Protein AF-A0A0J9YFZ3-F1 (afdb_monomer)

pLDDT: mean 91.56, std 6.52, range [63.0, 97.94]

InterPro domains:
  IPR005804 Fatty acid desaturase domain [PF00487] (5-150)
  IPR012171 Fatty acid desaturase [PTHR19353] (2-137)

Secondary structure (DSSP, 8-state):
-HHHHHHHHHHHHHHHHHHHHHHTT-S-S-HHHHHHHHHIIIIIIS-S-HHHHHHHHHHHHHSTT-TTT-GGG--TTT--SSGGGGGG--SHHHHHHHTTGGGHHHHHHHHGGGHHHHHHHHHHHHHHHGGG-HHHHHHHHHHHHHHHHHHHHHHHH-

Sequence (158 aa):
DLTSAIVLALCWQQFGWLTHDFCHQQPSKNRQNNDLLSSHLGNIVQGFSRDWLKEKHNTHHAATNIVGQDGDIDLAPLLAFVPDDLKKYKSLFEQIISKVIPYQHLYFTFMLPFLRFSWTIQSILFVISAPYNQYKQHVINAPAEQVVILNEIAKDLF

Solvent-accessible surface area (backbone atoms only — not comparable to full-atom values): 8945 Å² total; per-residue (Å²): 107,72,66,58,52,53,52,49,51,52,52,56,56,47,44,52,53,51,21,50,41,20,68,71,43,66,87,47,93,51,57,68,60,23,54,49,50,15,42,46,35,20,41,64,75,61,56,26,41,40,63,52,52,47,51,56,50,50,42,30,72,75,32,64,90,35,87,95,65,16,69,88,57,67,46,66,80,84,40,75,76,46,80,70,56,66,77,69,51,77,52,73,67,41,56,56,40,60,75,49,48,88,50,40,86,74,49,50,71,74,45,53,78,55,47,56,59,54,46,35,51,52,20,52,52,45,62,72,43,37,91,74,33,63,69,56,49,48,63,71,43,40,67,59,53,51,54,51,53,52,50,54,55,51,61,77,75,108

Foldseek 3Di:
DVVVVVVVVVVLVVLVVLLVCLLVVNPDPDNVVSVVSNCCSVCPVLVFHSVLCSVLVVQCVVQPPNPPRRCVQVPPPQEHPDPCSLVVQDDPVSVVNSVVRVVCVVCVVVCVVVVSVVRNVSRVVCVVCLVVDPVNVCVVCVVVVVVVVVVVVVVVVD

Structure (mmCIF, N/CA/C/O backbone):
data_AF-A0A0J9YFZ3-F1
#
_entry.id   AF-A0A0J9YFZ3-F1
#
loop_
_atom_site.group_PDB
_atom_site.id
_atom_site.type_symbol
_atom_site.label_atom_id
_atom_site.label_alt_id
_atom_site.label_comp_id
_atom_site.label_asym_id
_atom_site.label_entity_id
_atom_site.label_seq_id
_atom_site.pdbx_PDB_ins_code
_atom_site.Cartn_x
_atom_site.Cartn_y
_atom_site.Cartn_z
_atom_site.occupancy
_atom_site.B_iso_or_equiv
_atom_site.auth_seq_id
_atom_site.auth_comp_id
_atom_site.auth_asym_id
_atom_site.auth_atom_id
_atom_site.pdbx_PDB_model_num
ATOM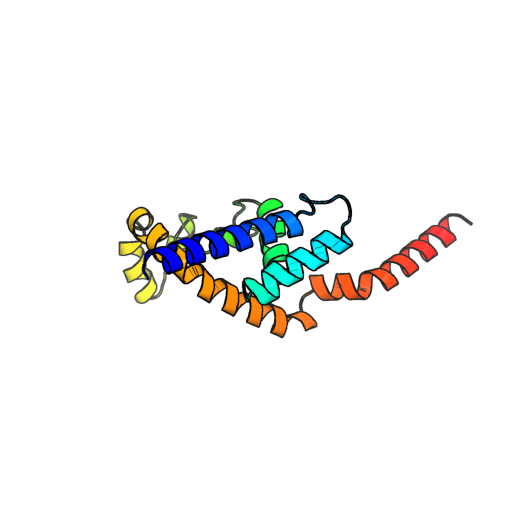 1 N N . ASP A 1 1 ? -7.022 26.995 -6.264 1.00 92.25 1 ASP A N 1
ATOM 2 C CA . ASP A 1 1 ? -8.425 27.098 -5.799 1.00 92.25 1 ASP A CA 1
ATOM 3 C C . ASP A 1 1 ? -8.915 25.692 -5.427 1.00 92.25 1 ASP A C 1
ATOM 5 O O . ASP A 1 1 ? -8.114 24.760 -5.414 1.00 92.25 1 ASP A O 1
ATOM 9 N N . LEU A 1 2 ? -10.192 25.517 -5.071 1.00 96.31 2 LEU A N 1
ATOM 10 C CA . LEU A 1 2 ? -10.742 24.189 -4.763 1.00 96.31 2 LEU A CA 1
ATOM 11 C C . LEU A 1 2 ? -10.658 23.241 -5.973 1.00 96.31 2 LEU A C 1
ATOM 13 O O . LEU A 1 2 ? -10.348 22.063 -5.815 1.00 96.31 2 LEU A O 1
ATOM 17 N N . THR A 1 3 ? -10.863 23.765 -7.181 1.00 97.38 3 THR A N 1
ATOM 18 C CA . THR A 1 3 ? -10.793 23.001 -8.431 1.00 97.38 3 THR A CA 1
ATOM 19 C C . THR A 1 3 ? -9.417 22.373 -8.625 1.00 97.38 3 THR A C 1
ATOM 21 O O . THR A 1 3 ? -9.319 21.167 -8.839 1.00 97.38 3 THR A O 1
ATOM 24 N N . SER A 1 4 ? -8.339 23.150 -8.476 1.00 97.38 4 SER A N 1
ATOM 25 C CA . SER A 1 4 ? -6.974 22.634 -8.603 1.00 97.38 4 SER A CA 1
ATOM 26 C C . SER A 1 4 ? -6.659 21.563 -7.556 1.00 97.38 4 SER A C 1
ATOM 28 O O . SER A 1 4 ? -5.974 20.591 -7.864 1.00 97.38 4 SER A O 1
ATOM 30 N N . ALA A 1 5 ? -7.179 21.708 -6.331 1.00 96.56 5 ALA A N 1
ATOM 31 C CA . ALA A 1 5 ? -6.990 20.718 -5.271 1.00 96.56 5 ALA A CA 1
ATOM 32 C C . ALA A 1 5 ? -7.701 19.392 -5.588 1.00 96.56 5 ALA A C 1
ATOM 34 O O . ALA A 1 5 ? -7.107 18.328 -5.424 1.00 96.56 5 ALA A O 1
ATOM 35 N N . ILE A 1 6 ? -8.938 19.449 -6.095 1.00 96.50 6 ILE A N 1
ATOM 36 C CA . ILE A 1 6 ? -9.699 18.260 -6.508 1.00 96.50 6 ILE A CA 1
ATOM 37 C C . ILE A 1 6 ? -8.996 17.546 -7.664 1.00 96.50 6 ILE A C 1
ATOM 39 O O . ILE A 1 6 ? -8.803 16.333 -7.608 1.00 96.50 6 ILE A O 1
ATOM 43 N N . VAL A 1 7 ? -8.570 18.290 -8.690 1.00 97.38 7 VAL A N 1
ATOM 44 C CA . VAL A 1 7 ? -7.853 17.714 -9.838 1.00 97.38 7 VAL A CA 1
ATOM 45 C C . VAL A 1 7 ? -6.564 17.038 -9.381 1.00 97.38 7 VAL A C 1
ATOM 47 O O . VAL A 1 7 ? -6.305 15.899 -9.759 1.00 97.38 7 VAL A O 1
ATOM 50 N N . LEU A 1 8 ? -5.785 17.695 -8.517 1.00 95.44 8 LEU A N 1
ATOM 51 C CA . LEU A 1 8 ? -4.560 17.111 -7.982 1.00 95.44 8 LEU A CA 1
ATOM 52 C C . LEU A 1 8 ? -4.837 15.835 -7.175 1.00 95.44 8 LEU A C 1
ATOM 54 O O . LEU A 1 8 ? -4.127 14.848 -7.354 1.00 95.44 8 LEU A O 1
ATOM 58 N N . ALA A 1 9 ? -5.875 15.827 -6.333 1.00 93.00 9 ALA A N 1
ATOM 59 C CA . ALA A 1 9 ? -6.256 14.655 -5.547 1.00 93.00 9 ALA A CA 1
ATOM 60 C C . ALA A 1 9 ? -6.630 13.457 -6.437 1.00 93.00 9 ALA A C 1
ATOM 62 O O . ALA A 1 9 ? -6.168 12.341 -6.192 1.00 93.00 9 ALA A O 1
ATOM 63 N N . LEU A 1 10 ? -7.407 13.690 -7.501 1.00 95.25 10 LEU A N 1
ATOM 64 C CA . LEU A 1 10 ? -7.756 12.653 -8.475 1.00 95.25 10 LEU A CA 1
ATOM 65 C C . LEU A 1 10 ? -6.514 12.146 -9.216 1.00 95.25 10 LEU A C 1
ATOM 67 O O . LEU A 1 10 ? -6.303 10.939 -9.290 1.00 95.25 10 LEU A O 1
ATOM 71 N N . CYS A 1 11 ? -5.644 13.038 -9.696 1.00 96.19 11 CYS A N 1
ATOM 72 C CA . CYS A 1 11 ? -4.392 12.645 -10.351 1.00 96.19 11 CYS A CA 1
ATOM 73 C C . CYS A 1 11 ? -3.511 11.781 -9.436 1.00 96.19 11 CYS A C 1
ATOM 75 O O . CYS A 1 11 ? -3.005 10.742 -9.855 1.00 96.19 11 CYS A O 1
ATOM 77 N N . TRP A 1 12 ? -3.366 12.172 -8.169 1.00 93.81 12 TRP A N 1
ATOM 78 C CA . TRP A 1 12 ? -2.571 11.440 -7.181 1.00 93.81 12 TRP A CA 1
ATOM 79 C C . TRP A 1 12 ? -3.130 10.038 -6.909 1.00 93.81 12 TRP A C 1
ATOM 81 O O . TRP A 1 12 ? -2.390 9.054 -6.832 1.00 93.81 12 TRP A O 1
ATOM 91 N N . GLN A 1 13 ? -4.456 9.934 -6.814 1.00 93.31 13 GLN A N 1
ATOM 92 C CA . GLN A 1 13 ? -5.163 8.666 -6.681 1.00 93.31 13 GLN A CA 1
ATOM 93 C C . GLN A 1 13 ? -4.943 7.767 -7.911 1.00 93.31 13 GLN A C 1
ATOM 95 O O . GLN A 1 13 ? -4.674 6.575 -7.750 1.00 93.31 13 GLN A O 1
ATOM 100 N N . GLN A 1 14 ? -4.980 8.325 -9.124 1.00 96.62 14 GLN A N 1
ATOM 101 C CA . GLN A 1 14 ? -4.718 7.586 -10.365 1.00 96.62 14 GLN A CA 1
ATOM 102 C 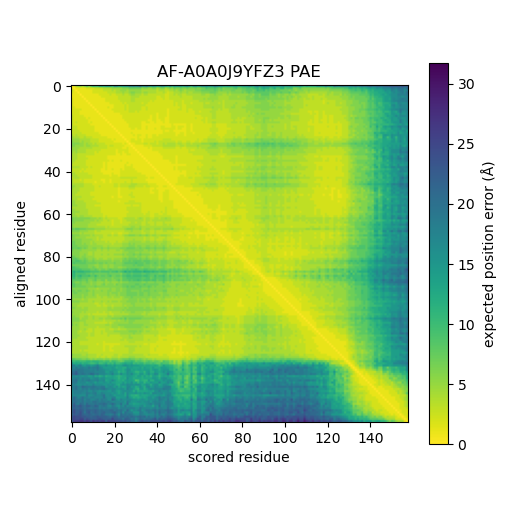C . GLN A 1 14 ? -3.263 7.115 -10.478 1.00 96.62 14 GLN A C 1
ATOM 104 O O . GLN A 1 14 ? -3.022 5.985 -10.898 1.00 96.62 14 GLN A O 1
ATOM 109 N N . PHE A 1 15 ? -2.282 7.902 -10.025 1.00 95.81 15 PHE A N 1
ATOM 110 C CA . PHE A 1 15 ? -0.884 7.454 -9.995 1.00 95.81 15 PHE A CA 1
ATOM 111 C C . PHE A 1 15 ? -0.661 6.229 -9.098 1.00 95.81 15 PHE A C 1
ATOM 113 O O . PHE A 1 15 ? 0.236 5.430 -9.370 1.00 95.81 15 PHE A O 1
ATOM 120 N N . GLY A 1 16 ? -1.488 6.032 -8.067 1.00 94.38 16 GLY A N 1
ATOM 121 C CA . GLY A 1 16 ? -1.489 4.805 -7.266 1.00 94.38 16 GLY A CA 1
ATOM 122 C C . GLY A 1 16 ? -1.879 3.569 -8.067 1.00 94.38 16 GLY A C 1
ATOM 123 O O . GLY A 1 16 ? -1.131 2.594 -8.061 1.00 94.38 16 GLY A O 1
ATOM 124 N N . TRP A 1 17 ? -2.989 3.636 -8.803 1.00 96.00 17 TRP A N 1
ATOM 125 C CA . TRP A 1 17 ? -3.413 2.548 -9.692 1.00 96.00 17 TRP A CA 1
ATOM 126 C C . TRP A 1 17 ? -2.411 2.301 -10.806 1.00 96.00 17 TRP A C 1
ATOM 128 O O . TRP A 1 17 ? -2.043 1.164 -11.066 1.00 96.00 17 TRP A O 1
ATOM 138 N N . LEU A 1 18 ? -1.871 3.366 -11.393 1.00 96.94 18 LEU A N 1
ATOM 139 C CA . LEU A 1 18 ? -0.866 3.220 -12.432 1.00 96.94 18 LEU A CA 1
ATOM 140 C C . LEU A 1 18 ? 0.406 2.537 -11.897 1.00 96.94 18 LEU A C 1
ATOM 142 O O . LEU A 1 18 ? 0.962 1.662 -12.554 1.00 96.94 18 LEU A O 1
ATOM 146 N N . THR A 1 19 ? 0.837 2.878 -10.675 1.00 97.25 19 THR A N 1
ATOM 147 C CA . THR A 1 19 ? 1.939 2.172 -9.993 1.00 97.25 19 THR A CA 1
ATOM 148 C C . THR A 1 19 ? 1.623 0.685 -9.822 1.00 97.25 19 THR A C 1
ATOM 150 O O . THR A 1 19 ? 2.484 -0.150 -10.094 1.00 97.25 19 THR A O 1
ATOM 153 N N . HIS A 1 20 ? 0.401 0.354 -9.396 1.00 96.81 20 HIS A N 1
ATOM 154 C CA . HIS A 1 20 ? -0.089 -1.019 -9.255 1.00 96.81 20 HIS A CA 1
ATOM 155 C C . HIS A 1 20 ? -0.034 -1.788 -10.584 1.00 96.81 20 HIS A C 1
ATOM 157 O O . HIS A 1 20 ? 0.581 -2.852 -10.652 1.00 96.81 20 HIS A O 1
ATOM 163 N N . ASP A 1 21 ? -0.579 -1.224 -11.658 1.00 97.62 21 ASP A N 1
ATOM 164 C CA . ASP A 1 21 ? -0.640 -1.883 -12.966 1.00 97.62 21 ASP A CA 1
ATOM 165 C C . ASP A 1 21 ? 0.768 -2.120 -13.534 1.00 97.62 21 ASP A C 1
ATOM 167 O O . ASP A 1 21 ? 1.074 -3.196 -14.059 1.00 97.62 21 ASP A O 1
ATOM 171 N N . PHE A 1 22 ? 1.673 -1.145 -13.377 1.00 97.94 22 PHE A N 1
ATOM 172 C CA . PHE A 1 22 ? 3.078 -1.315 -13.751 1.00 97.94 22 PHE A CA 1
ATOM 173 C C . PHE A 1 22 ? 3.789 -2.371 -12.896 1.00 97.94 22 PHE A C 1
ATOM 175 O O . PHE A 1 22 ? 4.560 -3.163 -13.439 1.00 97.94 22 PHE A O 1
ATOM 182 N N . CYS A 1 23 ? 3.507 -2.460 -11.591 1.00 96.50 23 CYS A N 1
ATOM 183 C CA . CYS A 1 23 ? 4.028 -3.541 -10.747 1.00 96.50 23 CYS A CA 1
ATOM 184 C C . CYS A 1 23 ? 3.600 -4.926 -11.259 1.00 96.50 23 CYS A C 1
ATOM 186 O O . CYS A 1 23 ? 4.430 -5.844 -11.263 1.00 96.50 23 CYS A O 1
ATOM 188 N N . HIS A 1 24 ? 2.366 -5.038 -11.762 1.00 96.31 24 HIS A N 1
ATOM 189 C CA . HIS A 1 24 ? 1.808 -6.232 -12.413 1.00 96.31 24 HIS A CA 1
ATOM 190 C C . HIS A 1 24 ? 2.274 -6.455 -13.851 1.00 96.31 24 HIS A C 1
ATOM 192 O O . HIS A 1 24 ? 1.922 -7.460 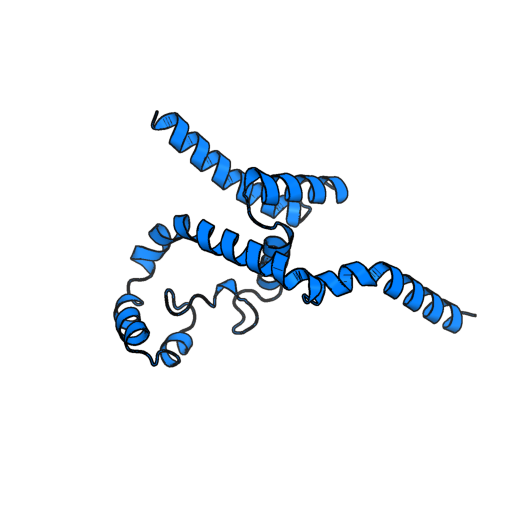-14.462 1.00 96.31 24 HIS A O 1
ATOM 198 N N . GLN A 1 25 ? 3.102 -5.559 -14.392 1.00 96.81 25 GLN A N 1
ATOM 199 C CA . GLN A 1 25 ? 3.648 -5.651 -15.748 1.00 96.81 25 GLN A CA 1
ATOM 200 C C . GLN A 1 25 ? 2.584 -5.580 -16.857 1.00 96.81 25 GLN A C 1
ATOM 202 O O . GLN A 1 25 ? 2.816 -6.064 -17.963 1.00 96.81 25 GLN A O 1
ATOM 207 N N . GLN A 1 26 ? 1.418 -4.992 -16.577 1.00 96.19 26 GLN A N 1
ATOM 208 C CA . GLN A 1 26 ? 0.280 -4.986 -17.502 1.00 96.19 26 GLN A CA 1
ATOM 209 C C . GLN A 1 26 ? 0.408 -3.972 -18.652 1.00 96.19 26 GLN A C 1
ATOM 211 O O . GLN A 1 26 ? 0.104 -4.344 -19.787 1.00 96.19 26 GLN A O 1
ATOM 216 N N . PRO A 1 27 ? 0.858 -2.717 -18.435 1.00 96.75 27 PRO A N 1
ATOM 217 C CA . PRO A 1 27 ? 0.758 -1.696 -19.481 1.00 96.75 27 PRO A CA 1
ATOM 218 C C . PRO A 1 27 ? 1.699 -1.905 -20.677 1.00 96.75 27 PRO A C 1
ATOM 220 O O . PRO A 1 27 ? 1.405 -1.443 -21.778 1.00 96.75 27 PRO A O 1
ATOM 223 N N . SER A 1 28 ? 2.841 -2.574 -20.487 1.00 96.44 28 SER A N 1
ATOM 224 C CA . SER A 1 28 ? 3.823 -2.823 -21.550 1.00 96.44 28 SER A CA 1
ATOM 225 C C . SER A 1 28 ? 4.387 -4.236 -21.496 1.00 96.44 28 SER A C 1
ATOM 227 O O . SER A 1 28 ? 4.548 -4.820 -20.429 1.00 96.44 28 SER A O 1
ATOM 229 N N . LYS A 1 29 ? 4.785 -4.761 -22.661 1.00 96.38 29 LYS A N 1
ATOM 230 C CA . LYS A 1 29 ? 5.526 -6.029 -22.774 1.00 96.38 29 LYS A CA 1
ATOM 231 C C . LYS A 1 29 ? 6.974 -5.914 -22.281 1.00 96.38 29 LYS A C 1
ATOM 233 O O . LYS A 1 29 ? 7.593 -6.928 -21.968 1.00 96.38 29 LYS A O 1
ATOM 238 N N . ASN A 1 30 ? 7.534 -4.701 -22.232 1.00 97.38 30 ASN A N 1
ATOM 239 C CA . ASN A 1 30 ? 8.892 -4.483 -21.738 1.00 97.38 30 ASN A CA 1
ATOM 240 C C . ASN A 1 30 ? 8.887 -4.346 -20.209 1.00 97.38 30 ASN A C 1
ATOM 242 O O . ASN A 1 30 ? 8.498 -3.311 -19.666 1.00 97.38 30 ASN A O 1
ATOM 246 N N . ARG A 1 31 ? 9.393 -5.381 -19.532 1.00 95.19 31 ARG A N 1
ATOM 247 C CA . ARG A 1 31 ? 9.454 -5.445 -18.067 1.00 95.19 31 ARG A CA 1
ATOM 248 C C . ARG A 1 31 ? 10.323 -4.358 -17.441 1.00 95.19 31 ARG A C 1
ATOM 250 O O . ARG A 1 31 ? 9.944 -3.791 -16.426 1.00 95.19 31 ARG A O 1
ATOM 257 N N . GLN A 1 32 ? 11.453 -4.019 -18.063 1.00 95.81 32 GLN A N 1
ATOM 258 C CA . GLN A 1 32 ? 12.351 -2.986 -17.538 1.00 95.81 32 GLN A CA 1
ATOM 259 C C . GLN A 1 32 ? 11.669 -1.617 -17.526 1.00 95.81 32 GLN A C 1
ATOM 261 O O . GLN A 1 32 ? 11.789 -0.881 -16.550 1.00 95.81 32 GLN A O 1
ATOM 266 N N . ASN A 1 33 ? 10.901 -1.298 -18.572 1.00 97.50 33 ASN A N 1
ATOM 267 C CA . ASN A 1 33 ? 10.141 -0.048 -18.620 1.00 97.50 33 ASN A CA 1
ATOM 268 C C . ASN A 1 33 ? 9.053 -0.008 -17.548 1.00 97.50 33 ASN A C 1
ATOM 270 O O . ASN A 1 33 ? 8.881 1.020 -16.897 1.00 97.50 33 ASN A O 1
ATOM 274 N N . ASN A 1 34 ? 8.344 -1.119 -17.340 1.00 97.69 34 ASN A N 1
ATOM 275 C CA . ASN A 1 34 ? 7.343 -1.207 -16.282 1.00 97.69 34 ASN A CA 1
ATOM 276 C C . ASN A 1 34 ? 7.978 -1.035 -14.898 1.00 97.69 34 ASN A C 1
ATOM 278 O O . ASN A 1 34 ? 7.502 -0.221 -14.116 1.00 97.69 34 ASN A O 1
ATOM 282 N N . ASP A 1 35 ? 9.082 -1.734 -14.620 1.00 96.12 35 ASP A N 1
ATOM 283 C CA . ASP A 1 35 ? 9.782 -1.654 -13.335 1.00 96.12 35 ASP A CA 1
ATOM 284 C C . ASP A 1 35 ? 10.354 -0.250 -13.074 1.00 96.12 35 ASP A C 1
ATOM 286 O O . ASP A 1 35 ? 10.354 0.224 -11.927 1.00 96.12 35 ASP A O 1
ATOM 290 N N . LEU A 1 36 ? 10.820 0.427 -14.131 1.00 97.38 36 LEU A N 1
ATOM 291 C CA . LEU A 1 36 ? 11.268 1.814 -14.084 1.00 97.38 36 LEU A CA 1
ATOM 292 C C . LEU A 1 36 ? 10.096 2.737 -13.747 1.00 97.38 36 LEU A C 1
ATOM 294 O O . LEU A 1 36 ? 10.186 3.505 -12.790 1.00 97.38 36 LEU A O 1
ATOM 298 N N . LEU A 1 37 ? 8.989 2.648 -14.486 1.00 97.75 37 LEU A N 1
ATOM 299 C CA . LEU A 1 37 ? 7.825 3.515 -14.301 1.00 97.75 37 LEU A CA 1
ATOM 300 C C . LEU A 1 37 ? 7.135 3.274 -12.957 1.00 97.75 37 LEU A C 1
ATOM 302 O O . LEU A 1 37 ? 6.823 4.244 -12.271 1.00 97.75 37 LEU A O 1
ATOM 306 N N . SER A 1 38 ? 6.991 2.024 -12.510 1.00 97.25 38 SER A N 1
ATOM 307 C CA . SER A 1 38 ? 6.487 1.731 -11.164 1.00 97.25 38 SER A CA 1
ATOM 308 C C . SER A 1 38 ? 7.414 2.285 -10.085 1.00 97.25 38 SER A C 1
ATOM 310 O O . SER A 1 38 ? 6.938 2.771 -9.066 1.00 97.25 38 SER A O 1
ATOM 312 N N . SER A 1 39 ? 8.739 2.236 -10.282 1.00 96.38 39 SER A N 1
ATOM 313 C CA . SER A 1 39 ? 9.690 2.836 -9.337 1.00 96.38 39 SER A CA 1
ATOM 314 C C . SER A 1 39 ? 9.536 4.357 -9.278 1.00 96.38 39 SER A C 1
ATOM 316 O O . SER A 1 39 ? 9.479 4.920 -8.191 1.00 96.38 39 SER A O 1
ATOM 318 N N . HIS A 1 40 ? 9.410 5.030 -10.424 1.00 97.50 40 HIS A N 1
ATOM 319 C CA . HIS A 1 40 ? 9.226 6.483 -10.468 1.00 97.50 40 HIS A CA 1
ATOM 320 C C . HIS A 1 40 ? 7.892 6.903 -9.839 1.00 97.50 40 HIS A C 1
ATOM 322 O O . HIS A 1 40 ? 7.863 7.768 -8.964 1.00 97.50 40 HIS A O 1
ATOM 328 N N . LEU A 1 41 ? 6.789 6.269 -10.243 1.00 97.12 41 LEU A N 1
ATOM 329 C CA . LEU A 1 41 ? 5.457 6.599 -9.743 1.00 97.12 41 LEU A CA 1
ATOM 330 C C . LEU A 1 41 ? 5.283 6.214 -8.267 1.00 97.12 41 LEU A C 1
ATOM 332 O O . LEU A 1 41 ? 4.758 7.010 -7.499 1.00 97.12 41 LEU A O 1
ATOM 336 N N . GLY A 1 42 ? 5.775 5.049 -7.843 1.00 95.50 42 GLY A N 1
ATOM 337 C CA . GLY A 1 42 ? 5.693 4.591 -6.455 1.00 95.50 42 GLY A CA 1
ATOM 338 C C . GLY A 1 42 ? 6.614 5.368 -5.513 1.00 95.50 42 GLY A C 1
ATOM 339 O O . GLY A 1 42 ? 6.158 5.979 -4.547 1.00 95.50 42 GLY A O 1
ATOM 340 N N . ASN A 1 43 ? 7.914 5.393 -5.815 1.00 95.44 43 ASN A N 1
ATOM 341 C CA . ASN A 1 43 ? 8.910 5.938 -4.892 1.00 95.44 43 ASN A CA 1
ATOM 342 C C . ASN A 1 43 ? 8.915 7.468 -4.877 1.00 95.44 43 ASN A C 1
ATOM 344 O O . ASN A 1 43 ? 9.005 8.060 -3.806 1.00 95.44 43 ASN A O 1
ATOM 348 N N . ILE A 1 44 ? 8.835 8.113 -6.047 1.00 94.06 44 ILE A N 1
ATOM 349 C CA . ILE A 1 44 ? 9.001 9.571 -6.159 1.00 94.06 44 ILE A CA 1
ATOM 350 C C . ILE A 1 44 ? 7.645 10.267 -6.079 1.00 94.06 44 ILE A C 1
ATOM 352 O O . ILE A 1 44 ? 7.443 11.118 -5.219 1.00 94.06 44 ILE A O 1
ATOM 356 N N . VAL A 1 45 ? 6.705 9.900 -6.955 1.00 95.00 45 VAL A N 1
ATOM 357 C CA . VAL A 1 45 ? 5.398 10.576 -7.017 1.00 95.00 45 VAL A CA 1
ATOM 358 C C . VAL A 1 45 ? 4.539 10.203 -5.808 1.00 95.00 45 VAL A C 1
ATOM 360 O O . VAL A 1 45 ? 3.957 11.067 -5.159 1.00 95.00 45 VAL A O 1
ATOM 363 N N . GLN A 1 46 ? 4.498 8.919 -5.458 1.00 94.31 46 GLN A N 1
ATOM 364 C CA . GLN A 1 46 ? 3.688 8.402 -4.363 1.00 94.31 46 GLN A CA 1
ATOM 365 C C . GLN A 1 46 ? 4.437 8.258 -3.030 1.00 94.31 46 GLN A C 1
ATOM 367 O O . GLN A 1 46 ? 3.804 7.923 -2.034 1.00 94.31 46 GLN A O 1
ATOM 372 N N . GLY A 1 47 ? 5.740 8.527 -2.944 1.00 92.44 47 GLY A N 1
ATOM 373 C CA . GLY A 1 47 ? 6.457 8.577 -1.661 1.00 92.44 47 GLY A CA 1
ATOM 374 C C . GLY A 1 47 ? 6.329 7.326 -0.774 1.00 92.44 47 GLY A C 1
ATOM 375 O O . GLY A 1 47 ? 6.388 7.442 0.452 1.00 92.44 47 GLY A O 1
ATOM 376 N N . PHE A 1 48 ? 6.111 6.149 -1.362 1.00 94.12 48 PHE A N 1
ATOM 377 C CA . PHE A 1 48 ? 6.155 4.857 -0.676 1.00 94.12 48 PHE A CA 1
ATOM 378 C C . PHE A 1 48 ? 7.106 3.919 -1.423 1.00 94.12 48 PHE A C 1
ATOM 380 O O . PHE A 1 48 ? 7.359 4.088 -2.611 1.00 94.12 48 PHE A O 1
ATOM 387 N N . SER A 1 49 ? 7.639 2.906 -0.747 1.00 94.81 49 SER A N 1
ATOM 388 C CA . SER A 1 49 ? 8.507 1.920 -1.385 1.00 94.81 49 SER A CA 1
ATOM 389 C C . SER A 1 49 ? 7.680 1.045 -2.325 1.00 94.81 49 SER A C 1
ATOM 391 O O . SER A 1 49 ? 6.815 0.282 -1.890 1.00 94.81 49 SER A O 1
ATOM 393 N N . ARG A 1 50 ? 7.958 1.143 -3.627 1.00 94.38 50 ARG A N 1
ATOM 394 C CA . ARG A 1 50 ? 7.353 0.301 -4.663 1.00 94.38 50 ARG A CA 1
ATOM 395 C C . ARG A 1 50 ? 7.558 -1.180 -4.371 1.00 94.38 50 ARG A C 1
ATOM 397 O O . ARG A 1 50 ? 6.652 -1.968 -4.620 1.00 94.38 50 ARG A O 1
ATOM 404 N N . ASP A 1 51 ? 8.727 -1.558 -3.860 1.00 92.50 51 ASP A N 1
ATOM 405 C CA . ASP A 1 51 ? 9.044 -2.957 -3.568 1.00 92.50 51 ASP A CA 1
ATOM 406 C C . ASP A 1 51 ? 8.225 -3.481 -2.393 1.00 92.50 51 ASP A C 1
ATOM 408 O O . ASP A 1 51 ? 7.635 -4.549 -2.511 1.00 92.50 51 ASP A O 1
ATOM 412 N N . TRP A 1 52 ? 8.106 -2.694 -1.317 1.00 93.56 52 TRP A N 1
ATOM 413 C CA . TRP A 1 52 ? 7.230 -3.025 -0.191 1.00 93.56 52 TRP A CA 1
ATOM 414 C C . TRP A 1 52 ? 5.787 -3.220 -0.663 1.00 93.56 52 TRP A C 1
ATOM 416 O O . TRP A 1 52 ? 5.166 -4.234 -0.349 1.00 93.56 52 TRP A O 1
ATOM 426 N N . LEU A 1 53 ? 5.268 -2.272 -1.458 1.00 94.75 53 LEU A N 1
ATOM 427 C CA . LEU A 1 53 ? 3.903 -2.354 -1.968 1.00 94.75 53 LEU A CA 1
ATOM 428 C C . LEU A 1 53 ? 3.721 -3.603 -2.835 1.00 94.75 53 LEU A C 1
ATOM 430 O O . LEU A 1 53 ? 2.741 -4.319 -2.659 1.00 94.75 53 LEU A O 1
ATOM 434 N N . LYS A 1 54 ? 4.657 -3.871 -3.755 1.00 94.00 54 LYS A N 1
ATOM 435 C CA . LYS A 1 54 ? 4.614 -5.031 -4.653 1.00 94.00 54 LYS A CA 1
ATOM 436 C C . LYS A 1 54 ? 4.670 -6.346 -3.879 1.00 94.00 54 LYS A C 1
ATOM 438 O O . LYS A 1 54 ? 3.919 -7.255 -4.207 1.00 94.00 54 LYS A O 1
ATOM 443 N N . GLU A 1 55 ? 5.514 -6.443 -2.855 1.00 90.88 55 GLU A N 1
ATOM 444 C CA . GLU A 1 55 ? 5.640 -7.636 -2.010 1.00 90.88 55 GLU A CA 1
ATOM 445 C C . GLU A 1 55 ? 4.344 -7.913 -1.242 1.00 90.88 55 GLU A C 1
ATOM 447 O O . GLU A 1 55 ? 3.734 -8.959 -1.451 1.00 90.88 55 GLU A O 1
ATOM 452 N N . LYS A 1 56 ? 3.848 -6.939 -0.462 1.00 91.62 56 LYS A N 1
ATOM 453 C CA . LYS A 1 56 ? 2.554 -7.038 0.243 1.00 91.62 56 LYS A CA 1
ATOM 454 C C . LYS A 1 56 ? 1.423 -7.419 -0.715 1.00 91.62 56 LYS A C 1
ATOM 456 O O . LYS A 1 56 ? 0.600 -8.276 -0.413 1.00 91.62 56 LYS A O 1
ATOM 461 N N . HIS A 1 57 ? 1.370 -6.760 -1.869 1.00 94.56 57 HIS A N 1
ATOM 462 C CA . HIS A 1 57 ? 0.252 -6.892 -2.787 1.00 94.56 57 HIS A CA 1
ATOM 463 C C . HIS A 1 57 ? 0.272 -8.228 -3.536 1.00 94.56 57 HIS A C 1
ATOM 465 O O . HIS A 1 57 ? -0.777 -8.827 -3.754 1.00 94.56 57 HIS A O 1
ATOM 471 N N . ASN A 1 58 ? 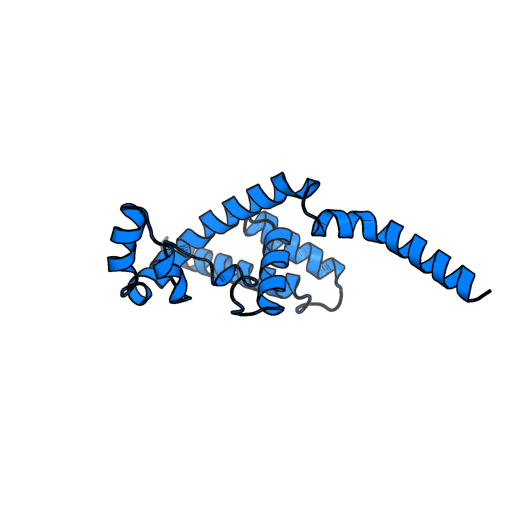1.458 -8.737 -3.876 1.00 93.88 58 ASN A N 1
ATOM 472 C CA . ASN A 1 58 ? 1.601 -10.079 -4.428 1.00 93.88 58 ASN A CA 1
ATOM 473 C C . ASN A 1 58 ? 1.210 -11.150 -3.404 1.00 93.88 58 ASN A C 1
ATOM 475 O O . ASN A 1 58 ? 0.541 -12.108 -3.780 1.00 93.88 58 ASN A O 1
ATOM 479 N N . THR A 1 59 ? 1.572 -10.980 -2.127 1.00 92.88 59 THR A N 1
ATOM 480 C CA . THR A 1 59 ? 1.126 -11.880 -1.050 1.00 92.88 59 THR A CA 1
ATOM 481 C C . THR A 1 59 ? -0.396 -11.888 -0.935 1.00 92.88 59 THR A C 1
ATOM 483 O O . THR A 1 59 ? -0.995 -12.961 -0.913 1.00 92.88 59 THR A O 1
ATOM 486 N N . HIS A 1 60 ? -1.031 -10.712 -0.963 1.00 95.69 60 HIS A N 1
ATOM 487 C CA . HIS A 1 60 ? -2.489 -10.600 -0.979 1.00 95.69 60 HIS A CA 1
ATOM 488 C C . HIS A 1 60 ? -3.110 -11.344 -2.170 1.00 95.69 60 HIS A C 1
ATOM 490 O O . HIS A 1 60 ? -4.048 -12.107 -1.981 1.00 95.69 60 HIS A O 1
ATOM 496 N N . HIS A 1 61 ? -2.586 -11.201 -3.391 1.00 95.56 61 HIS A N 1
ATOM 497 C CA . HIS A 1 61 ? -3.106 -11.943 -4.555 1.00 95.56 61 HIS A CA 1
ATOM 498 C C . HIS A 1 61 ? -2.847 -13.450 -4.496 1.00 95.56 61 HIS A C 1
ATOM 500 O O . HIS A 1 61 ? -3.634 -14.228 -5.028 1.00 95.56 61 HIS A O 1
ATOM 506 N N . ALA A 1 62 ? -1.754 -13.878 -3.865 1.00 95.94 62 ALA A N 1
ATOM 507 C CA . ALA A 1 62 ? -1.438 -15.293 -3.708 1.00 95.94 62 ALA A CA 1
ATOM 508 C C . ALA A 1 62 ? -2.321 -15.980 -2.651 1.00 95.94 62 ALA A C 1
ATOM 510 O O . ALA A 1 62 ? -2.617 -17.167 -2.784 1.00 95.94 62 ALA A O 1
ATOM 511 N N . ALA A 1 63 ? -2.737 -15.246 -1.615 1.00 95.69 63 ALA A N 1
ATOM 512 C CA . ALA A 1 63 ? -3.429 -15.783 -0.446 1.00 95.69 63 ALA A CA 1
ATOM 513 C C . ALA A 1 63 ? -4.614 -14.908 0.001 1.00 95.69 63 ALA A C 1
ATOM 515 O O . ALA A 1 63 ? -4.810 -14.681 1.190 1.00 95.69 63 ALA A O 1
ATOM 516 N N . THR A 1 64 ? -5.412 -14.407 -0.943 1.00 96.00 64 THR A N 1
ATOM 517 C CA . THR A 1 64 ? -6.459 -13.401 -0.688 1.00 96.00 64 THR A CA 1
ATOM 518 C C . THR A 1 64 ? -7.441 -13.829 0.399 1.00 96.00 64 THR A C 1
ATOM 520 O O . THR A 1 64 ? -8.086 -14.872 0.284 1.00 96.00 64 THR A O 1
ATOM 523 N N . ASN A 1 65 ? -7.608 -12.988 1.423 1.00 95.00 65 ASN A N 1
ATOM 524 C CA . ASN A 1 65 ? -8.492 -13.217 2.568 1.00 95.00 65 ASN A CA 1
ATOM 525 C C . ASN A 1 65 ? -8.205 -14.523 3.339 1.00 95.00 65 ASN A C 1
ATOM 527 O O . ASN A 1 65 ? -9.099 -15.072 3.990 1.00 95.00 65 ASN A O 1
ATOM 531 N N . ILE A 1 66 ? -6.972 -15.037 3.282 1.00 95.62 66 ILE A N 1
ATOM 532 C CA . ILE A 1 66 ? -6.549 -16.189 4.081 1.00 95.62 66 ILE A CA 1
ATOM 533 C C . ILE A 1 66 ? -5.951 -15.695 5.400 1.00 95.62 66 ILE A C 1
ATOM 535 O O . ILE A 1 66 ? -4.908 -15.039 5.432 1.00 95.62 66 ILE A O 1
ATOM 539 N N . VAL A 1 67 ? -6.603 -16.056 6.507 1.00 94.50 67 VAL A N 1
ATOM 540 C CA . VAL A 1 67 ? -6.183 -15.686 7.867 1.00 94.50 67 VAL A CA 1
ATOM 541 C C . VAL A 1 67 ? -4.753 -16.155 8.144 1.00 94.50 67 VAL A C 1
ATOM 543 O O . VAL A 1 67 ? -4.424 -17.327 7.955 1.00 94.50 67 VAL A O 1
ATOM 546 N N . GLY A 1 68 ? -3.909 -15.235 8.620 1.00 92.00 68 GLY A N 1
ATOM 547 C CA . GLY A 1 68 ? -2.504 -15.495 8.944 1.00 92.00 68 GLY A CA 1
ATOM 548 C C . GLY A 1 68 ? -1.553 -15.517 7.743 1.00 92.00 68 GLY A C 1
ATOM 549 O O . GLY A 1 68 ? -0.362 -15.752 7.934 1.00 92.00 68 GLY A O 1
ATOM 550 N N . GLN A 1 69 ? -2.053 -15.281 6.526 1.00 92.81 69 GLN A N 1
ATOM 551 C CA . GLN A 1 69 ? -1.232 -15.144 5.317 1.00 92.81 69 GLN A CA 1
ATOM 552 C C . GLN A 1 69 ? -1.434 -13.782 4.652 1.00 92.81 69 GLN A C 1
ATOM 554 O O . GLN A 1 69 ? -0.469 -13.160 4.211 1.00 92.81 69 GLN A O 1
ATOM 559 N N . ASP A 1 70 ? -2.676 -13.304 4.611 1.00 95.12 70 ASP A N 1
ATOM 560 C CA . ASP A 1 70 ? -3.022 -12.003 4.057 1.00 95.12 70 ASP A CA 1
ATOM 561 C C . ASP A 1 70 ? -3.005 -10.915 5.131 1.00 95.12 70 ASP A C 1
ATOM 563 O O . ASP A 1 70 ? -3.930 -10.789 5.932 1.00 95.12 70 ASP A O 1
ATOM 567 N N . GLY A 1 71 ? -1.960 -10.090 5.123 1.00 92.25 71 GLY A N 1
ATOM 568 C CA . GLY A 1 71 ? -1.861 -8.953 6.037 1.00 92.25 71 GLY A CA 1
ATOM 569 C C . GLY A 1 71 ? -2.914 -7.863 5.795 1.00 92.25 71 GLY A C 1
ATOM 570 O O . GLY A 1 71 ? -3.098 -7.013 6.662 1.00 92.25 71 GLY A O 1
ATOM 571 N N . ASP A 1 72 ? -3.624 -7.865 4.658 1.00 93.25 72 ASP A N 1
ATOM 572 C CA . ASP A 1 72 ? -4.610 -6.820 4.345 1.00 93.25 72 ASP A CA 1
ATOM 573 C C . ASP A 1 72 ? -5.904 -6.951 5.166 1.00 93.25 72 ASP A C 1
ATOM 575 O O . ASP A 1 72 ? -6.639 -5.969 5.299 1.00 93.25 72 ASP A O 1
ATOM 579 N N . ILE A 1 73 ? -6.151 -8.115 5.778 1.00 94.38 73 ILE A N 1
ATOM 580 C CA . ILE A 1 73 ? -7.260 -8.331 6.723 1.00 94.38 73 ILE A CA 1
ATOM 581 C C . ILE A 1 73 ? -6.840 -8.192 8.198 1.00 94.38 73 ILE A C 1
ATOM 583 O O . ILE A 1 73 ? -7.707 -8.112 9.070 1.00 94.38 73 ILE A O 1
ATOM 587 N N . ASP A 1 74 ? -5.539 -8.063 8.481 1.00 92.50 74 ASP A N 1
ATOM 588 C CA . ASP A 1 74 ? -4.972 -7.933 9.831 1.00 92.50 74 ASP A CA 1
ATOM 589 C C . ASP A 1 74 ? -4.878 -6.455 10.268 1.00 92.50 74 ASP A C 1
ATOM 591 O O . ASP A 1 74 ? -3.803 -5.890 10.475 1.00 92.50 74 ASP A O 1
ATOM 595 N N . LEU A 1 75 ? -6.035 -5.798 10.412 1.00 91.56 75 LEU A N 1
ATOM 596 C CA . LEU A 1 75 ? -6.140 -4.360 10.733 1.00 91.56 75 LEU A CA 1
ATOM 597 C C . LEU A 1 75 ? -6.635 -4.064 12.163 1.00 91.56 75 LEU A C 1
ATOM 599 O O . LEU A 1 75 ? -6.954 -2.918 12.513 1.00 91.56 75 LEU A O 1
ATOM 603 N N . ALA A 1 76 ? -6.655 -5.090 13.013 1.00 91.62 76 ALA A N 1
ATOM 604 C CA . ALA A 1 76 ? -6.947 -4.962 14.432 1.00 91.62 76 ALA A CA 1
ATOM 605 C C . ALA A 1 76 ? -5.884 -4.095 15.152 1.00 91.62 76 ALA A C 1
ATOM 607 O O . ALA A 1 76 ? -4.706 -4.133 14.799 1.00 91.62 76 ALA A O 1
ATOM 608 N N . PRO A 1 77 ? -6.262 -3.314 16.181 1.00 91.69 77 PRO A N 1
ATOM 609 C CA . PRO A 1 77 ? -7.590 -3.254 16.783 1.00 91.69 77 PRO A CA 1
ATOM 610 C C . PRO A 1 77 ? -8.552 -2.253 16.119 1.00 91.69 77 PRO A C 1
ATOM 612 O O . PRO A 1 77 ? -9.707 -2.182 16.524 1.00 91.69 77 PRO A O 1
ATOM 615 N N . LEU A 1 78 ? -8.105 -1.453 15.143 1.00 90.25 78 LEU A N 1
ATOM 616 C CA . LEU A 1 78 ? -8.893 -0.343 14.578 1.00 90.25 78 LEU A CA 1
ATOM 617 C C . LEU A 1 78 ? -10.034 -0.807 13.661 1.00 90.25 78 LEU A C 1
ATOM 619 O O . LEU A 1 78 ? -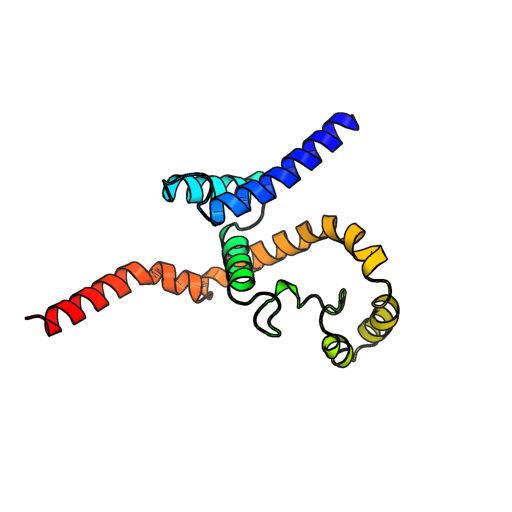11.080 -0.155 13.588 1.00 90.25 78 LEU A O 1
ATOM 623 N N . LEU A 1 79 ? -9.827 -1.922 12.968 1.00 93.06 79 LEU A N 1
ATOM 624 C CA . LEU A 1 79 ? -10.805 -2.600 12.124 1.00 93.06 79 LEU A CA 1
ATOM 625 C C . LEU A 1 79 ? -10.765 -4.094 12.441 1.00 93.06 79 LEU A C 1
ATOM 627 O O . LEU A 1 79 ? -9.713 -4.623 12.789 1.00 93.06 79 LEU A O 1
ATOM 631 N N . ALA A 1 80 ? -11.900 -4.773 12.315 1.00 94.75 80 ALA A N 1
ATOM 632 C CA . ALA A 1 80 ? -11.978 -6.215 12.519 1.00 94.75 80 ALA A CA 1
ATOM 633 C C . ALA A 1 80 ? -12.699 -6.848 11.329 1.00 94.75 80 ALA A C 1
ATOM 635 O O . ALA A 1 80 ? -13.922 -6.733 11.201 1.00 94.75 80 ALA A O 1
ATOM 636 N N . PHE A 1 81 ? -11.924 -7.496 10.459 1.00 93.69 81 PHE A N 1
ATOM 637 C CA . PHE A 1 81 ? -12.436 -8.257 9.317 1.00 93.69 81 PHE A CA 1
ATOM 638 C C . PHE A 1 81 ? -12.685 -9.721 9.683 1.00 93.69 81 PHE A C 1
ATOM 640 O O . PHE A 1 81 ? -13.568 -10.355 9.106 1.00 93.69 81 PHE A O 1
ATOM 647 N N . VAL A 1 82 ? -11.965 -10.238 10.684 1.00 93.75 82 VAL A N 1
ATOM 648 C CA . VAL A 1 82 ? -12.127 -11.596 11.197 1.00 93.75 82 VAL A CA 1
ATOM 649 C C . VAL A 1 82 ? -12.790 -11.535 12.580 1.00 93.75 82 VAL A C 1
ATOM 651 O O . VAL A 1 82 ? -12.275 -10.871 13.479 1.00 93.75 82 VAL A O 1
ATOM 654 N N . PRO A 1 83 ? -13.911 -12.244 12.820 1.00 90.25 83 PRO A N 1
ATOM 655 C CA . PRO A 1 83 ? -14.575 -12.242 14.129 1.00 90.25 83 PRO A CA 1
ATOM 656 C C . PRO A 1 83 ? -13.662 -12.661 15.290 1.00 90.25 83 PRO A C 1
ATOM 658 O O . PRO A 1 83 ? -13.813 -12.179 16.414 1.00 90.25 83 PRO A O 1
ATOM 661 N N . ASP A 1 84 ? -12.694 -13.538 15.018 1.00 91.44 84 ASP A N 1
ATOM 662 C CA . ASP A 1 84 ? -11.723 -14.004 16.006 1.00 91.44 84 ASP A CA 1
ATOM 663 C C . ASP A 1 84 ? -10.746 -12.915 16.472 1.00 91.44 84 ASP A C 1
ATOM 665 O O . ASP A 1 84 ? -10.180 -13.050 17.559 1.00 91.44 84 ASP A O 1
ATOM 669 N N . ASP A 1 85 ? -10.587 -11.807 15.740 1.00 91.56 85 ASP A N 1
ATOM 670 C CA . ASP A 1 85 ? -9.755 -10.684 16.186 1.00 91.56 85 ASP A CA 1
ATOM 671 C C . ASP A 1 85 ? -10.291 -10.054 17.469 1.00 91.56 85 ASP A C 1
ATOM 673 O O . ASP A 1 85 ? -9.519 -9.714 18.365 1.00 91.56 85 ASP A O 1
ATOM 677 N N . LEU A 1 86 ? -11.618 -10.007 17.625 1.00 91.38 86 LEU A N 1
ATOM 678 C CA . LEU A 1 86 ? -12.265 -9.468 18.823 1.00 91.38 86 LEU A CA 1
ATOM 679 C C . LEU A 1 86 ? -11.964 -10.297 20.075 1.00 91.38 86 LEU A C 1
ATOM 681 O O . LEU A 1 86 ? -11.970 -9.766 21.183 1.00 91.38 86 LEU A O 1
ATOM 685 N N . LYS A 1 87 ? -11.650 -11.590 19.919 1.00 90.75 87 LYS A N 1
ATOM 686 C CA . LYS A 1 87 ? -11.252 -12.460 21.038 1.00 90.75 87 LYS A CA 1
ATOM 687 C C . LYS A 1 87 ? -9.849 -12.128 21.555 1.00 90.75 87 LYS A C 1
ATOM 689 O O . LYS A 1 87 ? -9.515 -12.492 22.682 1.00 90.75 87 LYS A O 1
ATOM 694 N N . LYS A 1 88 ? -9.018 -11.455 20.748 1.00 87.12 88 LYS A N 1
ATOM 695 C CA . LYS A 1 88 ? -7.645 -11.063 21.108 1.00 87.12 88 LYS A CA 1
ATOM 696 C C . LYS A 1 88 ? -7.608 -9.798 21.972 1.00 87.12 88 LYS A C 1
ATOM 698 O O . LYS A 1 88 ? -6.580 -9.533 22.590 1.00 87.12 88 LYS A O 1
ATOM 703 N N . TYR A 1 89 ? -8.709 -9.049 22.041 1.00 91.50 89 TYR A N 1
ATOM 704 C CA . TYR A 1 89 ? -8.787 -7.754 22.712 1.00 91.50 89 TYR A CA 1
ATOM 705 C C . TYR A 1 89 ? -8.756 -7.945 24.230 1.00 91.50 89 TYR A C 1
ATOM 707 O O . TYR A 1 89 ? -9.684 -8.499 24.819 1.00 91.50 89 TYR A O 1
ATOM 715 N N . LYS A 1 90 ? -7.681 -7.494 24.880 1.00 91.50 90 LYS A N 1
ATOM 716 C CA . LYS A 1 90 ? -7.452 -7.697 26.322 1.00 91.50 90 LYS A CA 1
ATOM 717 C C . LYS A 1 90 ? -7.290 -6.384 27.072 1.00 91.50 90 LYS A C 1
ATOM 719 O O . LYS A 1 90 ? -7.767 -6.262 28.199 1.00 91.50 90 LYS A O 1
ATOM 724 N N . SER A 1 91 ? -6.639 -5.402 26.461 1.00 94.31 91 SER A N 1
ATOM 725 C CA . SER A 1 91 ? -6.386 -4.095 27.060 1.00 94.31 91 SER A CA 1
ATOM 726 C C . SER A 1 91 ? -7.655 -3.242 27.153 1.00 94.31 91 SER A C 1
ATOM 728 O O . SER A 1 91 ? -8.607 -3.414 26.390 1.00 94.31 91 SER A O 1
ATOM 730 N N . LEU A 1 92 ? -7.657 -2.271 28.072 1.00 94.00 92 LEU A N 1
ATOM 731 C CA . LEU A 1 92 ? -8.765 -1.322 28.228 1.00 94.00 92 LEU A CA 1
ATOM 732 C C . LEU A 1 92 ? -9.064 -0.569 26.921 1.00 94.00 92 LEU A C 1
ATOM 734 O O . LEU A 1 92 ? -10.225 -0.374 26.572 1.00 94.00 92 LEU A O 1
ATOM 738 N N . PHE A 1 93 ? -8.018 -0.177 26.190 1.00 93.44 93 PHE A N 1
ATOM 739 C CA . PHE A 1 93 ? -8.150 0.498 24.902 1.00 93.44 93 PHE A CA 1
ATOM 740 C C . PHE A 1 93 ? -8.870 -0.382 23.875 1.00 93.44 93 PHE A C 1
ATOM 742 O O . PHE A 1 93 ? -9.850 0.053 23.276 1.00 93.44 93 PHE A O 1
ATOM 749 N N . GLU A 1 94 ? -8.449 -1.637 23.721 1.00 93.62 94 GLU A N 1
ATOM 750 C CA . GLU A 1 94 ? -9.081 -2.581 22.793 1.00 93.62 94 GLU A CA 1
ATOM 751 C C . GLU A 1 94 ? -10.543 -2.851 23.174 1.00 93.62 94 GLU A C 1
ATOM 753 O O . GLU A 1 94 ? -11.419 -2.856 22.312 1.00 93.62 94 GLU A O 1
ATOM 758 N N . GLN A 1 95 ? -10.847 -2.988 24.467 1.00 92.06 95 GLN A N 1
ATOM 759 C CA . GLN A 1 95 ? -12.226 -3.148 24.937 1.00 92.06 95 GLN A CA 1
ATOM 760 C C . GLN A 1 95 ? -13.100 -1.930 24.604 1.00 92.06 95 GLN A C 1
ATOM 762 O O . GLN A 1 95 ? -14.262 -2.097 24.233 1.00 92.06 95 GLN A O 1
ATOM 767 N N . ILE A 1 96 ? -12.565 -0.709 24.691 1.00 93.94 96 ILE A N 1
ATOM 768 C CA . ILE A 1 96 ? -13.277 0.502 24.257 1.00 93.94 96 ILE A CA 1
ATOM 769 C C . ILE A 1 96 ? -13.510 0.462 22.743 1.00 93.94 96 ILE A C 1
ATOM 771 O O . ILE A 1 96 ? -14.640 0.660 22.299 1.00 93.94 96 ILE A O 1
ATOM 775 N N . ILE A 1 97 ? -12.475 0.147 21.960 1.00 93.19 97 ILE A N 1
ATOM 776 C CA . ILE A 1 97 ? -12.570 0.066 20.499 1.00 93.19 97 ILE A CA 1
ATOM 777 C C . ILE A 1 97 ? -13.556 -1.020 20.051 1.00 93.19 97 ILE A C 1
ATOM 779 O O . ILE A 1 97 ? -14.308 -0.792 19.108 1.00 93.19 97 ILE A O 1
ATOM 783 N N . SER A 1 98 ? -13.660 -2.151 20.757 1.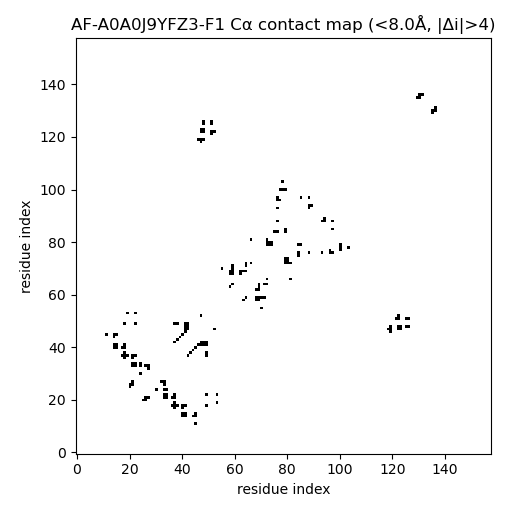00 93.94 98 SER A N 1
ATOM 784 C CA . SER A 1 98 ? -1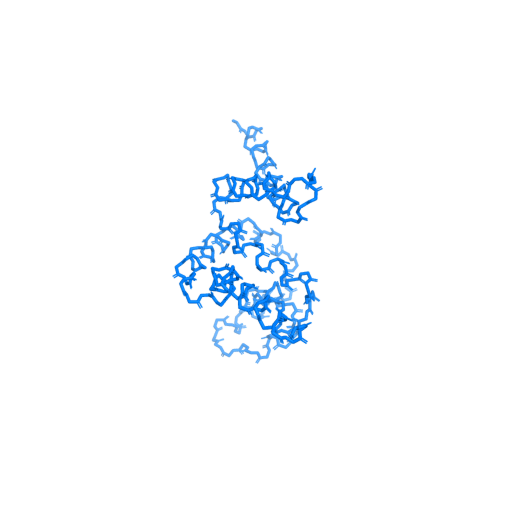4.631 -3.215 20.441 1.00 93.94 98 SER A CA 1
ATOM 785 C C . SER A 1 98 ? -16.080 -2.720 20.378 1.00 93.94 98 SER A C 1
ATOM 787 O O . SER A 1 98 ? -16.871 -3.232 19.592 1.00 93.94 98 SER A O 1
ATOM 789 N N . LYS A 1 99 ? -16.427 -1.686 21.159 1.00 94.38 99 LYS A N 1
ATOM 790 C CA . LYS A 1 99 ? -17.761 -1.064 21.153 1.00 94.38 99 LYS A CA 1
ATOM 791 C C . LYS A 1 99 ? -17.993 -0.182 19.924 1.00 94.38 99 LYS A C 1
ATOM 793 O O . LYS A 1 99 ? -19.137 0.114 19.593 1.00 94.38 99 LYS A O 1
ATOM 798 N N . VAL A 1 100 ? -16.915 0.239 19.267 1.00 95.00 100 VAL A N 1
ATOM 799 C CA . VAL A 1 100 ? -16.911 1.080 18.065 1.00 95.00 100 VAL A CA 1
ATOM 800 C C . VAL A 1 100 ? -16.882 0.228 16.790 1.00 95.00 100 VAL A C 1
ATOM 802 O O . VAL A 1 100 ? -17.523 0.605 15.813 1.00 95.00 100 VAL A O 1
ATOM 805 N N . ILE A 1 101 ? -16.234 -0.946 16.814 1.00 95.69 101 ILE A N 1
ATOM 806 C CA . ILE A 1 101 ? -16.121 -1.876 15.670 1.00 95.69 101 ILE A CA 1
ATOM 807 C C . ILE A 1 101 ? -17.448 -2.157 14.935 1.00 95.69 101 ILE A C 1
ATOM 809 O O . ILE A 1 101 ? -17.425 -2.163 13.704 1.00 95.69 101 ILE A O 1
ATOM 813 N N . PRO A 1 102 ? -18.616 -2.346 15.588 1.00 94.81 102 PRO A N 1
ATOM 814 C CA . PRO A 1 102 ? -19.881 -2.549 14.868 1.00 94.81 102 PRO A CA 1
ATOM 815 C C . PRO A 1 102 ? -20.219 -1.424 13.873 1.00 94.81 102 PRO A C 1
ATOM 817 O O . PRO A 1 102 ? -20.901 -1.649 12.874 1.00 94.81 102 PRO A O 1
ATOM 820 N N . TYR A 1 103 ? -19.693 -0.220 14.110 1.00 96.00 103 TYR A N 1
ATOM 821 C CA . TYR A 1 103 ? -19.865 0.963 13.272 1.00 96.00 103 TYR A CA 1
ATOM 822 C C . TYR A 1 103 ? -18.725 1.171 12.261 1.00 96.00 103 TYR A C 1
ATOM 824 O O . TYR A 1 103 ? -18.681 2.216 11.614 1.00 96.00 103 TYR A O 1
ATOM 832 N N . GLN A 1 104 ? -17.817 0.202 12.077 1.00 95.44 104 GLN A N 1
ATOM 833 C CA . GLN A 1 104 ? -16.665 0.329 11.169 1.00 95.44 104 GLN A CA 1
ATOM 834 C C . GLN A 1 104 ? -17.024 0.684 9.734 1.00 95.44 104 GLN A C 1
ATOM 836 O O . GLN A 1 104 ? -16.319 1.461 9.104 1.00 95.44 104 GLN A O 1
ATOM 841 N N . HIS A 1 105 ? -18.177 0.232 9.250 1.00 94.06 105 HIS A N 1
ATOM 842 C CA . HIS A 1 105 ? -18.696 0.601 7.936 1.00 94.06 105 HIS A CA 1
ATOM 843 C C . HIS A 1 105 ? -18.939 2.116 7.769 1.00 94.06 105 HIS A C 1
ATOM 845 O O . HIS A 1 105 ? -18.898 2.609 6.647 1.00 94.06 105 HIS A O 1
ATOM 851 N N . LEU A 1 106 ? -19.163 2.862 8.860 1.00 94.69 106 LEU A N 1
ATOM 852 C CA . LEU A 1 106 ? -19.368 4.313 8.821 1.00 94.69 106 LEU A CA 1
ATOM 853 C C . LEU A 1 106 ? -18.051 5.085 8.760 1.00 94.69 106 LEU A C 1
ATOM 855 O O . LEU A 1 106 ? -17.972 6.107 8.083 1.00 94.69 106 LEU A O 1
ATOM 859 N N . TYR A 1 107 ? -17.022 4.623 9.476 1.00 93.94 107 TYR A N 1
ATOM 860 C CA . TYR A 1 107 ? -15.755 5.349 9.585 1.00 93.94 107 TYR A CA 1
ATOM 861 C C . TYR A 1 107 ? -14.655 4.818 8.661 1.00 93.94 107 TYR A C 1
ATOM 863 O O . TYR A 1 107 ? -13.699 5.544 8.401 1.00 93.94 107 TYR A O 1
ATOM 871 N N . PHE A 1 108 ? -14.790 3.605 8.117 1.00 93.69 108 PHE A N 1
ATOM 872 C CA . PHE A 1 108 ? -13.799 2.986 7.233 1.00 93.69 108 PHE A CA 1
ATOM 873 C C . PHE A 1 108 ? -13.419 3.901 6.065 1.00 93.69 108 PHE A C 1
ATOM 875 O O . PHE A 1 108 ? -12.240 4.175 5.848 1.00 93.69 108 PHE A O 1
ATOM 882 N N . THR A 1 109 ? -14.408 4.458 5.360 1.00 91.31 109 THR A N 1
ATOM 883 C CA . THR A 1 109 ? -14.164 5.369 4.233 1.00 91.31 109 THR A CA 1
ATOM 884 C C . THR A 1 109 ? -13.421 6.631 4.665 1.00 91.31 109 THR A C 1
ATOM 886 O O . THR A 1 109 ? -12.498 7.065 3.979 1.00 91.31 109 THR A O 1
ATOM 889 N N . PHE A 1 110 ? -13.767 7.197 5.825 1.00 91.44 110 PHE A N 1
ATOM 890 C CA . PHE A 1 110 ? -13.074 8.365 6.371 1.00 91.44 110 PHE A CA 1
ATOM 891 C C . PHE A 1 110 ? -11.652 8.048 6.845 1.00 91.44 110 PHE A C 1
ATOM 893 O O . PHE A 1 110 ? -10.830 8.958 6.925 1.00 91.44 110 PHE A O 1
ATOM 900 N N . MET A 1 111 ? -11.331 6.779 7.117 1.00 90.94 111 MET A N 1
ATOM 901 C CA . MET A 1 111 ? -9.972 6.349 7.448 1.00 90.94 111 MET A CA 1
ATOM 902 C C . MET A 1 111 ? -9.061 6.213 6.220 1.00 90.94 111 MET A C 1
ATOM 904 O O . MET A 1 111 ? -7.845 6.328 6.362 1.00 90.94 111 MET A O 1
ATOM 908 N N . LEU A 1 112 ? -9.605 6.010 5.014 1.00 88.88 112 LEU A N 1
ATOM 909 C CA . LEU A 1 112 ? -8.806 5.759 3.805 1.00 88.88 112 LEU A CA 1
ATOM 910 C C . LEU A 1 112 ? -7.745 6.834 3.499 1.00 88.88 112 LEU A C 1
ATOM 912 O O . LEU A 1 112 ? -6.627 6.454 3.148 1.00 88.88 112 LEU A O 1
ATOM 916 N N . PRO A 1 113 ? -7.990 8.150 3.672 1.00 86.81 113 PRO A N 1
ATOM 917 C CA . PRO A 1 113 ? -6.943 9.158 3.489 1.00 86.81 113 PRO A CA 1
ATOM 918 C C . PRO A 1 113 ? -5.738 8.965 4.424 1.00 86.81 113 PRO A C 1
ATOM 920 O O . PRO A 1 113 ? -4.610 9.297 4.062 1.00 86.81 113 PRO A O 1
ATOM 923 N N . PHE A 1 114 ? -5.949 8.385 5.609 1.00 89.06 114 PHE A N 1
ATOM 924 C CA . PHE A 1 114 ? -4.888 8.129 6.584 1.00 89.06 114 PHE A CA 1
ATOM 925 C C . PHE A 1 114 ? -4.061 6.883 6.263 1.00 89.06 114 PHE A C 1
ATOM 927 O O . PHE A 1 114 ? -2.957 6.726 6.789 1.00 89.06 114 PHE A O 1
ATOM 934 N N . LEU A 1 115 ? -4.541 6.027 5.355 1.00 88.88 115 LEU A N 1
ATOM 935 C CA . LEU A 1 115 ? -3.810 4.851 4.889 1.00 88.88 115 LEU A CA 1
ATOM 936 C C . LEU A 1 115 ? -2.436 5.231 4.322 1.00 88.88 115 LEU A C 1
ATOM 938 O O . LEU A 1 115 ? -1.468 4.488 4.468 1.00 88.88 115 LEU A O 1
ATOM 942 N N . ARG A 1 116 ? -2.323 6.445 3.771 1.00 88.50 116 ARG A N 1
ATOM 943 C CA . ARG A 1 116 ? -1.060 7.002 3.294 1.00 88.50 116 ARG A CA 1
ATOM 944 C C . ARG A 1 116 ? 0.015 7.064 4.380 1.00 88.50 116 ARG A C 1
ATOM 946 O O . ARG A 1 116 ? 1.151 6.693 4.105 1.00 88.50 116 ARG A O 1
ATOM 953 N N . PHE A 1 117 ? -0.327 7.481 5.601 1.00 91.06 117 PHE A N 1
ATOM 954 C CA . PHE A 1 117 ? 0.637 7.519 6.706 1.00 91.06 117 PHE A CA 1
ATOM 955 C C . PHE A 1 117 ? 1.140 6.116 7.040 1.00 91.06 117 PHE A C 1
ATOM 957 O O . PHE A 1 117 ? 2.344 5.908 7.170 1.00 91.06 117 PHE A O 1
ATOM 964 N N . SER A 1 118 ? 0.223 5.147 7.100 1.00 91.38 118 SER A N 1
ATOM 965 C CA . SER A 1 118 ? 0.565 3.740 7.322 1.00 91.38 118 SER A CA 1
ATOM 966 C C . SER A 1 118 ? 1.512 3.218 6.240 1.00 91.38 118 SER A C 1
ATOM 968 O O . SER A 1 118 ? 2.559 2.660 6.555 1.00 91.38 118 SER A O 1
ATOM 970 N N . TRP A 1 119 ? 1.209 3.468 4.965 1.00 92.44 119 TRP A N 1
ATOM 971 C CA . TRP A 1 119 ? 2.037 3.018 3.844 1.00 92.44 119 TRP A CA 1
ATOM 972 C C . TRP A 1 119 ? 3.435 3.633 3.850 1.00 92.44 119 TRP A C 1
ATOM 974 O O . TRP A 1 119 ? 4.412 2.929 3.600 1.00 92.44 119 TRP A O 1
ATOM 984 N N . THR A 1 120 ? 3.560 4.922 4.172 1.00 92.69 120 THR A N 1
ATOM 985 C CA . THR A 1 120 ? 4.869 5.578 4.281 1.00 92.69 120 THR A CA 1
ATOM 986 C C . THR A 1 120 ? 5.677 5.019 5.454 1.00 92.69 120 THR A C 1
ATOM 988 O O . THR A 1 120 ? 6.854 4.713 5.277 1.00 92.69 120 THR A O 1
ATOM 991 N N . ILE A 1 121 ? 5.061 4.809 6.623 1.00 93.81 121 ILE A N 1
ATOM 992 C CA . ILE A 1 121 ? 5.740 4.202 7.779 1.00 93.81 121 ILE A CA 1
ATOM 993 C C . ILE A 1 121 ? 6.205 2.783 7.439 1.00 93.81 121 ILE A C 1
ATOM 995 O O . ILE A 1 121 ? 7.380 2.468 7.612 1.00 93.81 121 ILE A O 1
ATOM 999 N N . GLN A 1 122 ? 5.321 1.943 6.898 1.00 93.56 122 GLN A N 1
ATOM 1000 C CA . GLN A 1 122 ? 5.662 0.571 6.517 1.00 93.56 122 GLN A CA 1
ATOM 1001 C C . GLN A 1 122 ? 6.746 0.524 5.438 1.00 93.56 122 GLN A C 1
ATOM 1003 O O . GLN A 1 122 ? 7.642 -0.309 5.510 1.00 93.56 122 GLN A O 1
ATOM 1008 N N . SER A 1 123 ? 6.730 1.463 4.491 1.00 94.25 123 SER A N 1
ATOM 1009 C CA . SER A 1 123 ? 7.790 1.600 3.490 1.00 94.25 123 SER A CA 1
ATOM 1010 C C . SER A 1 123 ? 9.147 1.905 4.114 1.00 94.25 123 SER A C 1
ATOM 1012 O O . SER A 1 123 ? 10.146 1.304 3.726 1.00 94.25 123 SER A O 1
ATOM 1014 N N . ILE A 1 124 ? 9.193 2.825 5.081 1.00 93.94 124 ILE A N 1
ATOM 1015 C CA . ILE A 1 124 ? 10.426 3.163 5.801 1.00 93.94 124 ILE A CA 1
ATOM 1016 C C . ILE A 1 124 ? 10.922 1.942 6.576 1.00 93.94 124 ILE A C 1
ATOM 1018 O O . ILE A 1 124 ? 12.085 1.566 6.444 1.00 93.94 124 ILE A O 1
ATOM 1022 N N . LEU A 1 125 ? 10.034 1.289 7.331 1.00 93.69 125 LEU A N 1
ATOM 1023 C CA . LEU A 1 125 ? 10.366 0.088 8.095 1.00 93.69 125 LEU A CA 1
ATOM 1024 C C . LEU A 1 125 ? 10.881 -1.033 7.189 1.00 93.69 125 LEU A C 1
ATOM 1026 O O . LEU A 1 125 ? 11.892 -1.644 7.512 1.00 93.69 125 LEU A O 1
ATOM 1030 N N . PHE A 1 126 ? 10.245 -1.248 6.036 1.00 91.31 126 PHE A N 1
ATOM 1031 C CA . PHE A 1 126 ? 10.663 -2.225 5.034 1.00 91.31 126 PHE A CA 1
ATOM 1032 C C . PHE A 1 126 ? 12.055 -1.938 4.475 1.00 91.31 126 PHE A C 1
ATOM 1034 O O . PHE A 1 126 ? 12.862 -2.846 4.308 1.00 91.31 126 PHE A O 1
ATOM 1041 N N . VAL A 1 127 ? 12.360 -0.676 4.165 1.00 89.81 127 VAL A N 1
ATOM 1042 C CA . VAL A 1 127 ? 13.680 -0.304 3.638 1.00 89.81 127 VAL A CA 1
ATOM 1043 C C . VAL A 1 127 ? 14.757 -0.450 4.714 1.00 89.81 127 VAL A C 1
ATOM 1045 O O . VAL A 1 127 ? 15.844 -0.937 4.413 1.00 89.81 127 VAL A O 1
ATOM 1048 N N . ILE A 1 128 ? 14.458 -0.093 5.965 1.00 92.12 128 ILE A N 1
ATOM 1049 C CA . ILE A 1 128 ? 15.379 -0.273 7.098 1.00 92.12 128 ILE A CA 1
ATOM 1050 C C . ILE A 1 128 ? 15.612 -1.761 7.386 1.00 92.12 128 ILE A C 1
ATOM 1052 O O . ILE A 1 128 ? 16.739 -2.161 7.672 1.00 92.12 128 ILE A O 1
ATOM 1056 N N . SER A 1 129 ? 14.570 -2.590 7.292 1.00 89.19 129 SER A N 1
ATOM 1057 C CA . SER A 1 129 ? 14.663 -4.037 7.501 1.00 89.19 129 SER A CA 1
ATOM 1058 C C . SER A 1 129 ? 15.157 -4.799 6.272 1.00 89.19 129 SER A C 1
ATOM 1060 O O . SER A 1 129 ? 15.466 -5.982 6.384 1.00 89.19 129 SER A O 1
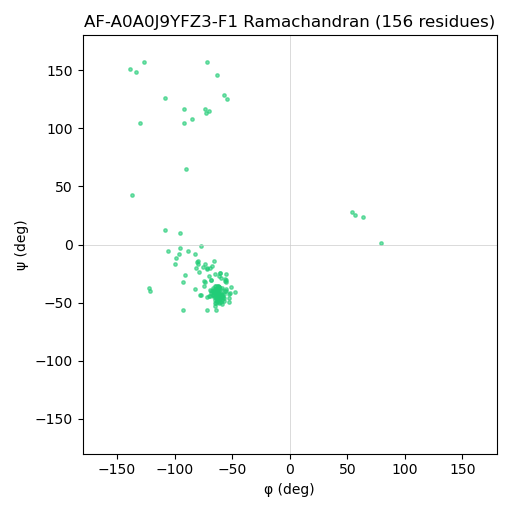ATOM 1062 N N . ALA A 1 130 ? 15.296 -4.138 5.118 1.00 80.88 130 ALA A N 1
ATOM 1063 C CA . ALA A 1 130 ? 15.697 -4.749 3.855 1.00 80.88 130 ALA A CA 1
ATOM 1064 C C . ALA A 1 130 ? 16.975 -5.609 3.925 1.00 80.88 130 ALA A C 1
ATOM 1066 O O . ALA A 1 130 ? 16.986 -6.652 3.272 1.00 80.88 130 ALA A O 1
ATOM 1067 N N . PRO A 1 131 ? 18.022 -5.263 4.708 1.00 77.94 131 PRO A N 1
ATOM 1068 C CA . PRO A 1 131 ? 19.184 -6.138 4.877 1.00 77.94 131 PRO A CA 1
ATOM 1069 C C . PRO A 1 131 ? 18.843 -7.507 5.478 1.00 77.94 131 PRO A C 1
ATOM 1071 O O . PRO A 1 131 ? 19.552 -8.473 5.230 1.00 77.94 131 PRO A O 1
ATOM 1074 N N . TYR A 1 132 ? 17.748 -7.609 6.227 1.00 76.44 132 TYR A N 1
ATOM 1075 C CA . TYR A 1 132 ? 17.285 -8.831 6.884 1.00 76.44 132 TYR A CA 1
ATOM 1076 C C . TYR A 1 132 ? 16.069 -9.457 6.189 1.00 76.44 132 TYR A C 1
ATOM 1078 O O . TYR A 1 132 ? 15.636 -10.541 6.576 1.00 76.44 132 TYR A O 1
ATOM 1086 N N . ASN A 1 133 ? 15.500 -8.793 5.176 1.00 73.50 133 ASN A N 1
ATOM 1087 C CA . ASN A 1 133 ? 14.352 -9.321 4.453 1.00 73.50 133 ASN A CA 1
ATOM 1088 C C . ASN A 1 133 ? 14.801 -10.470 3.536 1.00 73.50 133 ASN A C 1
ATOM 1090 O O . ASN A 1 133 ? 15.559 -10.261 2.584 1.00 73.50 133 ASN A O 1
ATOM 1094 N N . GLN A 1 134 ? 14.283 -11.671 3.809 1.00 68.88 134 GLN A N 1
ATOM 1095 C CA . GLN A 1 134 ? 14.563 -12.885 3.047 1.00 68.88 134 GLN A CA 1
ATOM 1096 C C . GLN A 1 134 ? 14.313 -12.696 1.550 1.00 68.88 134 GLN A C 1
ATOM 1098 O O . GLN A 1 134 ? 15.159 -13.084 0.754 1.00 68.88 134 GLN A O 1
ATOM 1103 N N . TYR A 1 135 ? 13.226 -12.031 1.145 1.00 68.75 135 TYR A N 1
ATOM 1104 C CA . TYR A 1 135 ? 12.922 -11.802 -0.268 1.00 68.75 135 TYR A CA 1
ATOM 1105 C C . TYR A 1 135 ? 14.019 -10.991 -0.973 1.00 68.75 135 TYR A C 1
ATOM 1107 O O . TYR A 1 135 ? 14.500 -11.384 -2.036 1.00 68.75 135 TYR A O 1
ATOM 1115 N N . LYS A 1 136 ? 14.484 -9.889 -0.367 1.00 68.56 136 LYS A N 1
ATOM 1116 C CA . LYS A 1 136 ? 15.587 -9.097 -0.940 1.00 68.56 136 LYS A CA 1
ATOM 1117 C C . LYS A 1 136 ? 16.893 -9.876 -0.979 1.00 68.56 136 LYS A C 1
ATOM 1119 O O . LYS A 1 136 ? 17.613 -9.770 -1.968 1.00 68.56 136 LYS A O 1
ATOM 1124 N N . GLN A 1 137 ? 17.184 -10.653 0.062 1.00 72.50 137 GLN A N 1
ATOM 1125 C CA . GLN A 1 137 ? 18.360 -11.518 0.077 1.00 72.50 137 GLN A CA 1
ATOM 1126 C C . GLN A 1 137 ? 18.285 -12.568 -1.040 1.00 72.50 137 GLN A C 1
ATOM 1128 O O . GLN A 1 137 ? 19.245 -12.711 -1.786 1.00 72.50 137 GLN A O 1
ATOM 1133 N N . HIS A 1 138 ? 17.130 -13.207 -1.252 1.00 73.00 138 HIS A N 1
ATOM 1134 C CA . HIS A 1 138 ? 16.918 -14.132 -2.370 1.00 73.00 138 HIS A CA 1
ATOM 1135 C C . HIS A 1 138 ? 17.112 -13.456 -3.728 1.00 73.00 138 HIS A C 1
ATOM 1137 O O . HIS A 1 138 ? 17.777 -14.014 -4.586 1.00 73.00 138 HIS A O 1
ATOM 1143 N N . VAL A 1 139 ? 16.608 -12.236 -3.937 1.00 74.06 139 VAL A N 1
ATOM 1144 C CA . VAL A 1 139 ? 16.823 -11.513 -5.206 1.00 74.06 139 VAL A CA 1
ATOM 1145 C C . VAL A 1 139 ? 18.302 -11.174 -5.430 1.00 74.06 139 VAL A C 1
ATOM 1147 O O . VAL A 1 139 ? 18.786 -11.288 -6.555 1.00 74.06 139 VAL A O 1
ATOM 1150 N N . ILE A 1 140 ? 19.027 -10.772 -4.382 1.00 77.69 140 ILE A N 1
ATOM 1151 C CA . ILE A 1 140 ? 20.471 -10.488 -4.451 1.00 77.69 140 ILE A CA 1
ATOM 1152 C C . ILE A 1 140 ? 21.265 -11.767 -4.743 1.00 77.69 140 ILE A C 1
ATOM 1154 O O . ILE A 1 140 ? 22.199 -11.740 -5.544 1.00 77.69 140 ILE A O 1
ATOM 1158 N N . ASN A 1 141 ? 20.877 -12.882 -4.123 1.00 81.69 141 ASN A N 1
ATOM 1159 C CA . ASN A 1 141 ? 21.553 -14.169 -4.256 1.00 81.69 141 ASN A CA 1
ATOM 1160 C C . ASN A 1 141 ? 21.148 -14.927 -5.528 1.00 81.69 141 ASN A C 1
ATOM 1162 O O . ASN A 1 141 ? 21.914 -15.767 -5.995 1.00 81.69 141 ASN A O 1
ATOM 1166 N N . ALA A 1 142 ? 19.998 -14.606 -6.132 1.00 83.12 142 ALA A N 1
ATOM 1167 C CA . ALA A 1 142 ? 19.423 -15.326 -7.266 1.00 83.12 142 ALA A CA 1
ATOM 1168 C C . ALA A 1 142 ? 20.389 -15.533 -8.446 1.00 83.12 142 ALA A C 1
ATOM 1170 O O . ALA A 1 142 ? 20.407 -16.641 -8.976 1.00 83.12 142 ALA A O 1
ATOM 1171 N N . PRO A 1 143 ? 21.223 -14.560 -8.873 1.00 87.25 143 PRO A N 1
ATOM 1172 C CA . PRO A 1 143 ? 22.190 -14.807 -9.943 1.00 87.25 143 PRO A CA 1
ATOM 1173 C C . PRO A 1 143 ? 23.214 -15.889 -9.574 1.00 87.25 143 PRO A C 1
ATOM 1175 O O . PRO A 1 143 ? 23.540 -16.738 -10.399 1.00 87.25 143 PRO A O 1
ATOM 1178 N N . ALA A 1 144 ? 23.702 -15.885 -8.329 1.00 86.12 144 ALA A N 1
ATOM 1179 C CA . ALA A 1 144 ? 24.635 -16.896 -7.844 1.00 86.12 144 ALA A CA 1
ATOM 1180 C C . ALA A 1 144 ? 23.943 -18.260 -7.695 1.00 86.12 144 ALA A C 1
ATOM 1182 O O . ALA A 1 144 ? 24.478 -19.267 -8.153 1.00 86.12 144 ALA A O 1
ATOM 1183 N N . GLU A 1 145 ? 22.731 -18.286 -7.133 1.00 85.19 145 GLU A N 1
ATOM 1184 C CA . GLU A 1 145 ? 21.904 -19.494 -7.017 1.00 85.19 145 GLU A CA 1
ATOM 1185 C C . GLU A 1 145 ? 21.613 -20.109 -8.397 1.00 85.19 145 GLU A C 1
ATOM 1187 O O . GLU A 1 145 ? 21.774 -21.313 -8.577 1.00 85.19 145 GLU A O 1
ATOM 1192 N N . GLN A 1 146 ? 21.274 -19.294 -9.403 1.00 87.88 146 GLN A N 1
ATOM 1193 C CA . GLN A 1 146 ? 21.053 -19.745 -10.781 1.00 87.88 146 GLN A CA 1
ATOM 1194 C C . GLN A 1 146 ? 22.306 -20.377 -11.390 1.00 87.88 146 GLN A C 1
ATOM 1196 O O . GLN A 1 146 ? 22.212 -21.441 -11.995 1.00 87.88 146 GLN A O 1
ATOM 1201 N N . VAL A 1 147 ? 23.481 -19.762 -11.216 1.00 90.25 147 VAL A N 1
ATOM 1202 C CA . VAL A 1 147 ? 24.751 -20.327 -11.704 1.00 90.25 147 VAL A CA 1
ATOM 1203 C C . VAL A 1 147 ? 25.058 -21.664 -11.027 1.00 90.25 147 VAL A C 1
ATOM 1205 O O . VAL A 1 147 ? 25.473 -22.606 -11.699 1.00 90.25 147 VAL A O 1
ATOM 1208 N N . VAL A 1 148 ? 24.830 -21.774 -9.714 1.00 90.25 148 VAL A N 1
ATOM 1209 C CA . VAL A 1 148 ? 25.025 -23.027 -8.969 1.00 90.25 148 VAL A CA 1
ATOM 1210 C C . VAL A 1 148 ? 24.077 -24.115 -9.473 1.00 90.25 148 VAL A C 1
ATOM 1212 O O . VAL A 1 148 ? 24.537 -25.204 -9.799 1.00 90.25 148 VAL A O 1
ATOM 1215 N N . ILE A 1 149 ? 22.784 -23.814 -9.611 1.00 88.62 149 ILE A N 1
ATOM 1216 C CA . ILE A 1 149 ? 21.780 -24.766 -10.111 1.00 88.62 149 ILE A CA 1
ATOM 1217 C C . ILE A 1 149 ? 22.127 -25.231 -11.529 1.00 88.62 149 ILE A C 1
ATOM 1219 O O . ILE A 1 149 ? 22.074 -26.424 -11.813 1.00 88.62 149 ILE A O 1
ATOM 1223 N N . LEU A 1 150 ? 22.519 -24.312 -12.417 1.00 89.38 150 LEU A N 1
ATOM 1224 C CA . LEU A 1 150 ? 22.921 -24.655 -13.782 1.00 89.38 150 LEU A CA 1
ATOM 1225 C C . LEU A 1 150 ? 24.163 -25.555 -13.811 1.00 89.38 150 LEU A C 1
ATOM 1227 O O . LEU A 1 150 ? 24.220 -26.471 -14.626 1.00 89.38 150 LEU A O 1
ATOM 1231 N N . ASN A 1 151 ? 25.131 -25.328 -12.918 1.00 87.38 151 ASN A N 1
ATOM 1232 C CA . ASN A 1 151 ? 26.312 -26.183 -12.797 1.00 87.38 151 ASN A CA 1
ATOM 1233 C C . ASN A 1 151 ? 25.974 -27.582 -12.267 1.00 87.38 151 ASN A C 1
ATOM 1235 O O . ASN A 1 151 ? 26.544 -28.551 -12.758 1.00 87.38 151 ASN A O 1
ATOM 1239 N N . GLU A 1 152 ? 25.067 -27.711 -11.295 1.00 88.31 152 GLU A N 1
ATOM 1240 C CA . GLU A 1 152 ? 24.617 -29.026 -10.812 1.00 88.31 152 GLU A CA 1
ATOM 1241 C C . GLU A 1 152 ? 23.859 -29.789 -11.907 1.00 88.31 152 GLU A C 1
ATOM 1243 O O . GLU A 1 152 ? 24.200 -30.928 -12.204 1.00 88.31 152 GLU A O 1
ATOM 1248 N N . ILE A 1 153 ? 22.939 -29.127 -12.619 1.00 86.75 153 ILE A N 1
ATOM 1249 C CA . ILE A 1 153 ? 22.244 -29.727 -13.772 1.00 86.75 153 ILE A CA 1
ATOM 1250 C C . ILE A 1 153 ? 23.242 -30.162 -14.856 1.00 86.75 153 ILE A C 1
ATOM 1252 O O . ILE A 1 153 ? 23.073 -31.216 -15.465 1.00 86.75 153 ILE A O 1
ATOM 1256 N N . ALA A 1 154 ? 24.290 -29.373 -15.109 1.00 83.94 154 ALA A N 1
ATOM 1257 C CA . ALA A 1 154 ? 25.315 -29.731 -16.085 1.00 83.94 154 ALA A CA 1
ATOM 1258 C C . ALA A 1 154 ? 26.114 -30.980 -15.671 1.00 83.94 154 ALA A C 1
ATOM 1260 O O . ALA A 1 154 ? 26.454 -31.773 -16.541 1.00 83.94 154 ALA A O 1
ATOM 1261 N N . LYS A 1 155 ? 26.384 -31.185 -14.375 1.00 86.12 155 LYS A N 1
ATOM 1262 C CA . LYS A 1 155 ? 27.043 -32.408 -13.875 1.00 86.12 155 LYS A CA 1
ATOM 1263 C C . LYS A 1 155 ? 26.166 -33.652 -14.002 1.00 86.12 155 LYS A C 1
ATOM 1265 O O . LYS A 1 155 ? 26.700 -34.737 -14.165 1.00 86.12 155 LYS A O 1
ATOM 1270 N N . ASP A 1 156 ? 24.848 -33.507 -13.916 1.00 82.25 156 ASP A N 1
ATOM 1271 C CA . ASP A 1 156 ? 23.921 -34.638 -14.051 1.00 82.25 156 ASP A CA 1
ATOM 1272 C C . ASP A 1 156 ? 23.684 -35.042 -15.520 1.00 82.25 156 ASP A C 1
ATOM 1274 O O . ASP A 1 156 ? 23.182 -36.132 -15.799 1.00 82.25 156 ASP A O 1
ATOM 1278 N N . LEU A 1 157 ? 24.021 -34.164 -16.471 1.00 76.56 157 LEU A N 1
ATOM 1279 C CA . LEU A 1 157 ? 23.805 -34.365 -17.908 1.00 76.56 157 LEU A CA 1
ATOM 1280 C C . LEU A 1 1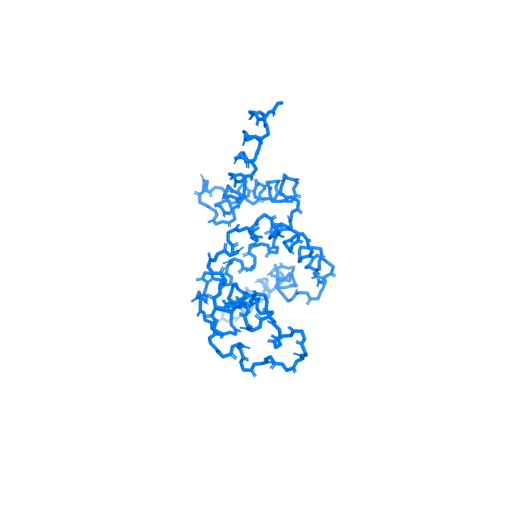57 ? 25.047 -34.859 -18.673 1.00 76.56 157 LEU A C 1
ATOM 1282 O O . LEU A 1 157 ? 24.898 -35.252 -19.834 1.00 76.56 157 LEU A O 1
ATOM 1286 N N . PHE A 1 158 ? 26.238 -34.848 -18.062 1.00 63.00 158 PHE A N 1
ATOM 1287 C CA . PHE A 1 158 ? 27.519 -35.243 -18.672 1.00 63.00 158 PHE A CA 1
ATOM 1288 C C . PHE A 1 158 ? 28.333 -36.150 -17.749 1.00 63.00 158 PHE A C 1
ATOM 1290 O O . PHE A 1 158 ? 29.006 -37.059 -18.288 1.00 63.00 158 PHE A O 1
#

Mean predicted aligned error: 6.65 Å

Radius of gyration: 20.49 Å; Cα contacts (8 Å, |Δi|>4): 112; chains: 1; bounding box: 47×62×51 Å

Organism: Brugia malayi (NCBI:txid6279)